Protein AF-A0A359LUT2-F1 (afdb_monomer)

Solvent-accessible surface area (backbone atoms only — not comparable to full-atom values): 9135 Å² total; per-residue (Å²): 134,85,55,79,71,61,56,60,71,73,52,82,73,74,74,82,70,78,76,74,72,81,77,80,67,74,93,83,76,83,73,68,81,57,43,55,72,68,56,43,54,49,44,38,53,48,39,30,74,74,40,79,61,24,68,84,34,40,23,47,62,49,50,28,54,55,44,56,75,42,57,69,73,58,42,53,49,51,54,51,14,49,50,42,43,69,69,50,73,76,54,70,64,61,38,45,69,69,34,54,84,35,44,93,67,47,87,48,49,34,23,40,31,53,40,53,49,49,56,52,38,52,52,37,27,56,73,20,70,51,25,30,43,68,72,67,60,52,80,69,96,66,90,65,100,67,61,94,89,66,79,131

Mean predicted aligned error: 10.14 Å

Structure (mmCIF, N/CA/C/O backbone):
data_AF-A0A359LUT2-F1
#
_entry.id   AF-A0A359LUT2-F1
#
loop_
_atom_site.group_PDB
_atom_site.id
_atom_site.type_symbol
_atom_site.label_atom_id
_atom_site.label_alt_id
_atom_site.label_comp_id
_atom_site.label_asym_id
_atom_site.label_entity_id
_atom_site.label_seq_id
_atom_site.pdbx_PDB_ins_code
_atom_site.Cartn_x
_atom_site.Cartn_y
_atom_site.Cartn_z
_atom_site.occupancy
_atom_site.B_iso_or_equiv
_atom_site.auth_seq_id
_atom_site.auth_comp_id
_atom_site.auth_asym_id
_atom_site.auth_atom_id
_atom_site.pdbx_PDB_model_num
ATOM 1 N N . MET A 1 1 ? 25.061 35.359 -35.555 1.00 48.22 1 MET A N 1
ATOM 2 C CA . MET A 1 1 ? 24.369 34.084 -35.838 1.00 48.22 1 MET A CA 1
ATOM 3 C C . MET A 1 1 ? 24.957 33.072 -34.870 1.00 48.22 1 MET A C 1
ATOM 5 O O . MET A 1 1 ? 26.115 32.726 -35.041 1.00 48.22 1 MET A O 1
ATOM 9 N N . MET A 1 2 ? 24.254 32.766 -33.776 1.00 47.25 2 MET A N 1
ATOM 10 C CA . MET A 1 2 ? 24.815 31.970 -32.672 1.00 47.25 2 MET A CA 1
ATOM 11 C C . MET A 1 2 ? 24.926 30.493 -33.058 1.00 47.25 2 MET A C 1
ATOM 13 O O . MET A 1 2 ? 24.028 29.949 -33.703 1.00 47.25 2 MET A O 1
ATOM 17 N N . ASP A 1 3 ? 26.041 29.873 -32.672 1.00 72.75 3 ASP A N 1
ATOM 18 C CA . ASP A 1 3 ? 26.350 28.465 -32.923 1.00 72.75 3 ASP A CA 1
ATOM 19 C C . ASP A 1 3 ? 25.420 27.549 -32.103 1.00 72.75 3 ASP A C 1
ATOM 21 O O . ASP A 1 3 ? 25.030 27.857 -30.974 1.00 72.75 3 ASP A O 1
ATOM 25 N N . ARG A 1 4 ? 25.080 26.378 -32.652 1.00 60.91 4 ARG A N 1
ATOM 26 C CA . ARG A 1 4 ? 24.219 25.367 -32.007 1.00 60.91 4 ARG A CA 1
ATOM 27 C C . ARG A 1 4 ? 24.808 24.882 -30.680 1.00 60.91 4 ARG A C 1
ATOM 29 O O . ARG A 1 4 ? 24.064 24.425 -29.817 1.00 60.91 4 ARG A O 1
ATOM 36 N N . ARG A 1 5 ? 26.129 25.000 -30.507 1.00 56.88 5 ARG A N 1
ATOM 37 C CA . ARG A 1 5 ? 26.832 24.685 -29.257 1.00 56.88 5 ARG A CA 1
ATOM 38 C C . ARG A 1 5 ? 26.590 25.724 -28.162 1.00 56.88 5 ARG A C 1
ATOM 40 O O . ARG A 1 5 ? 26.495 25.349 -26.999 1.00 56.88 5 ARG A O 1
ATOM 47 N N . GLU A 1 6 ? 26.409 26.992 -28.521 1.00 51.09 6 GLU A N 1
ATOM 48 C CA . GLU A 1 6 ? 26.141 28.059 -27.549 1.00 51.09 6 GLU A CA 1
ATOM 49 C C . GLU A 1 6 ? 24.697 28.024 -27.034 1.00 51.09 6 GLU A C 1
ATOM 51 O O . GLU A 1 6 ? 24.435 28.368 -25.884 1.00 51.09 6 GLU A O 1
ATOM 56 N N . PHE A 1 7 ? 23.760 27.507 -27.834 1.00 52.59 7 PHE A N 1
ATOM 57 C CA . PHE A 1 7 ? 22.365 27.336 -27.415 1.00 52.59 7 PHE A CA 1
ATOM 58 C C . PHE A 1 7 ? 22.193 26.262 -26.324 1.00 52.59 7 PHE A C 1
ATOM 60 O O . PHE A 1 7 ? 21.335 26.388 -25.452 1.00 52.59 7 PHE A O 1
ATOM 67 N N . ALA A 1 8 ? 23.034 25.222 -26.336 1.00 47.25 8 ALA A N 1
ATOM 68 C CA . ALA A 1 8 ? 22.999 24.142 -25.348 1.00 47.25 8 ALA A CA 1
ATOM 69 C C . ALA A 1 8 ? 23.564 24.555 -23.976 1.00 47.25 8 ALA A C 1
ATOM 71 O O . ALA A 1 8 ? 23.210 23.954 -22.968 1.00 47.25 8 ALA A O 1
ATOM 72 N N . ALA A 1 9 ? 24.411 25.588 -23.924 1.00 44.59 9 ALA A N 1
ATOM 73 C CA . ALA A 1 9 ? 24.945 26.121 -22.671 1.00 44.59 9 ALA A CA 1
ATOM 74 C C . ALA A 1 9 ? 23.966 27.080 -21.961 1.00 44.59 9 ALA A C 1
ATOM 76 O O . ALA A 1 9 ? 24.036 27.237 -20.745 1.00 44.59 9 ALA A O 1
ATOM 77 N N . LEU A 1 10 ? 23.047 27.708 -22.706 1.00 39.47 10 LEU A N 1
ATOM 78 C CA . LEU A 1 10 ? 22.080 28.689 -22.189 1.00 39.47 10 LEU A CA 1
ATOM 79 C C . LEU A 1 10 ? 20.788 28.065 -21.647 1.00 39.47 10 LEU A C 1
ATOM 81 O O . LEU A 1 10 ? 20.132 28.646 -20.785 1.00 39.47 10 LEU A O 1
ATOM 85 N N . LEU A 1 11 ? 20.426 26.875 -22.121 1.00 46.25 11 LEU A N 1
ATOM 86 C CA . LEU A 1 11 ? 19.319 26.101 -21.578 1.00 46.25 11 LEU A CA 1
ATOM 87 C C . LEU A 1 11 ? 19.899 25.086 -20.604 1.00 46.25 11 LEU A C 1
ATOM 89 O O . LEU A 1 11 ? 20.267 23.983 -20.997 1.00 46.25 11 LEU A O 1
ATOM 93 N N . GLY A 1 12 ? 19.979 25.470 -19.330 1.00 45.38 12 GLY A N 1
ATOM 94 C CA . GLY A 1 12 ? 20.196 24.548 -18.221 1.00 45.38 12 GLY A CA 1
ATOM 95 C C . GLY A 1 12 ? 19.069 23.519 -18.155 1.00 45.38 12 GLY A C 1
ATOM 96 O O . GLY A 1 12 ? 18.188 23.597 -17.304 1.00 45.38 12 GLY A O 1
ATOM 97 N N . VAL A 1 13 ? 19.077 22.552 -19.070 1.00 46.78 13 VAL A N 1
ATOM 98 C CA . VAL A 1 13 ? 18.245 21.362 -19.001 1.00 46.78 13 VAL A CA 1
ATOM 99 C C . VAL A 1 13 ? 18.943 20.450 -18.010 1.00 46.78 13 VAL A C 1
ATOM 101 O O . VAL A 1 13 ? 19.715 19.562 -18.369 1.00 46.78 13 VAL A O 1
ATOM 104 N N . ALA A 1 14 ? 18.696 20.702 -16.728 1.00 41.19 14 ALA A N 1
ATOM 105 C CA . ALA A 1 14 ? 18.845 19.664 -15.733 1.00 41.19 14 ALA A CA 1
ATOM 106 C C . ALA A 1 14 ? 17.892 18.542 -16.154 1.00 41.19 14 ALA A C 1
ATOM 108 O O . ALA A 1 14 ? 16.681 18.619 -15.945 1.00 41.19 14 ALA A O 1
ATOM 109 N N . ALA A 1 15 ? 18.429 17.516 -16.813 1.00 45.81 15 ALA A N 1
ATOM 110 C CA . ALA A 1 15 ? 17.746 16.245 -16.890 1.00 45.81 15 ALA A CA 1
ATOM 111 C C . ALA A 1 15 ? 17.463 15.855 -15.440 1.00 45.81 15 ALA A C 1
ATOM 113 O O . ALA A 1 15 ? 18.395 15.637 -14.664 1.00 45.81 15 ALA A O 1
ATOM 114 N N . PHE A 1 16 ? 16.187 15.825 -15.060 1.00 35.03 16 PHE A N 1
ATOM 115 C CA . PHE A 1 16 ? 15.771 15.224 -13.806 1.00 35.03 16 PHE A CA 1
ATOM 116 C C . PHE A 1 16 ? 16.031 13.725 -13.964 1.00 35.03 16 PHE A C 1
ATOM 118 O O . PHE A 1 16 ? 15.165 12.947 -14.355 1.00 35.03 16 PHE A O 1
ATOM 125 N N . GLN A 1 17 ? 17.287 13.325 -13.774 1.00 39.41 17 GLN A N 1
ATOM 126 C CA . GLN A 1 17 ? 17.649 11.936 -13.633 1.00 39.41 17 GLN A CA 1
ATOM 127 C C . GLN A 1 17 ? 17.000 11.504 -12.326 1.00 39.41 17 GLN A C 1
ATOM 129 O O . GLN A 1 17 ? 17.530 11.7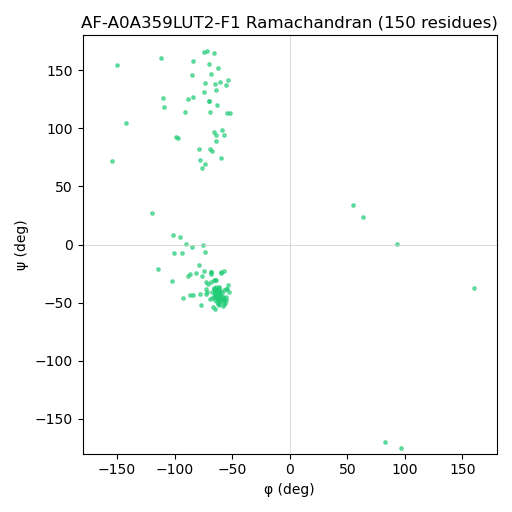42 -11.243 1.00 39.41 17 GLN A O 1
ATOM 134 N N . HIS A 1 18 ? 15.824 10.884 -12.419 1.00 37.22 18 HIS A N 1
ATOM 135 C CA . HIS A 1 18 ? 15.418 9.933 -11.402 1.00 37.22 18 HIS A CA 1
ATOM 136 C C . HIS A 1 18 ? 16.511 8.866 -11.362 1.00 37.22 18 HIS A C 1
ATOM 138 O O . HIS A 1 18 ? 16.556 7.948 -12.180 1.00 37.22 18 HIS A O 1
ATOM 144 N N . GLN A 1 19 ? 17.467 9.061 -10.454 1.00 35.53 19 GLN A N 1
ATOM 145 C CA . GLN A 1 19 ? 18.473 8.074 -10.127 1.00 35.53 19 GLN A CA 1
ATOM 146 C C . GLN A 1 19 ? 17.741 6.884 -9.519 1.00 35.53 19 GLN A C 1
ATOM 148 O O . GLN A 1 19 ? 17.492 6.818 -8.319 1.00 35.53 19 GLN A O 1
ATOM 153 N N . HIS A 1 20 ? 17.420 5.911 -10.364 1.00 41.28 20 HIS A N 1
ATOM 154 C CA . HIS A 1 20 ? 17.266 4.542 -9.918 1.00 41.28 20 HIS A CA 1
ATOM 155 C C . HIS A 1 20 ? 18.666 4.058 -9.548 1.00 41.28 20 HIS A C 1
ATOM 157 O O . HIS A 1 20 ? 19.351 3.419 -10.346 1.00 41.28 20 HIS A O 1
ATOM 163 N N . ALA A 1 21 ? 19.126 4.395 -8.339 1.00 37.44 21 ALA A N 1
ATOM 164 C CA . ALA A 1 21 ? 20.129 3.562 -7.702 1.00 37.44 21 ALA A CA 1
ATOM 165 C C . ALA A 1 21 ? 19.552 2.146 -7.755 1.00 37.44 21 ALA A C 1
ATOM 167 O O . ALA A 1 21 ? 18.480 1.897 -7.201 1.00 37.44 21 ALA A O 1
ATOM 168 N N . ALA A 1 22 ? 20.181 1.260 -8.527 1.00 43.22 22 ALA A N 1
ATOM 169 C CA . ALA A 1 22 ? 19.756 -0.121 -8.633 1.00 43.22 22 ALA A CA 1
ATOM 170 C C . ALA A 1 22 ? 19.929 -0.751 -7.248 1.00 43.22 22 ALA A C 1
ATOM 172 O O . ALA A 1 22 ? 20.993 -1.265 -6.911 1.00 43.22 22 ALA A O 1
ATOM 173 N N . LEU A 1 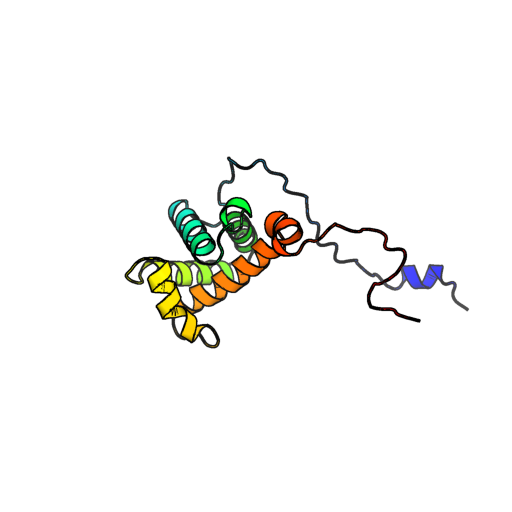23 ? 18.888 -0.666 -6.421 1.00 44.56 23 LEU A N 1
ATOM 174 C CA . LEU A 1 23 ? 18.812 -1.312 -5.124 1.00 44.56 23 LEU A CA 1
ATOM 175 C C . LEU A 1 23 ? 18.602 -2.807 -5.365 1.00 44.56 23 LEU A C 1
ATOM 177 O O . LEU A 1 23 ? 17.545 -3.361 -5.086 1.00 44.56 23 LEU A O 1
ATOM 181 N N . ARG A 1 24 ? 19.621 -3.488 -5.890 1.00 49.00 24 ARG A N 1
ATOM 182 C CA . ARG A 1 24 ? 19.714 -4.943 -5.781 1.00 49.00 24 ARG A CA 1
ATOM 183 C C . ARG A 1 24 ? 20.203 -5.268 -4.375 1.00 49.00 24 ARG A C 1
ATOM 185 O O . ARG A 1 24 ? 21.354 -5.641 -4.177 1.00 49.00 24 ARG A O 1
ATOM 192 N N . LYS A 1 25 ? 19.328 -5.083 -3.382 1.00 46.72 25 LYS A N 1
ATOM 193 C CA . LYS A 1 25 ? 19.498 -5.729 -2.079 1.00 46.72 25 LYS A CA 1
ATOM 194 C C . LYS A 1 25 ? 18.910 -7.132 -2.201 1.00 46.72 25 LYS A C 1
ATOM 196 O O . LYS A 1 25 ? 17.780 -7.275 -2.658 1.00 46.72 25 LYS A O 1
ATOM 201 N N . ALA A 1 26 ? 19.694 -8.147 -1.847 1.00 46.28 26 ALA A N 1
ATOM 202 C CA . ALA A 1 26 ? 19.250 -9.536 -1.872 1.00 46.28 26 ALA A CA 1
ATOM 203 C C . ALA A 1 26 ? 17.947 -9.712 -1.057 1.00 46.28 26 ALA A C 1
ATOM 205 O O . ALA A 1 26 ? 17.800 -9.074 -0.005 1.00 46.28 26 ALA A O 1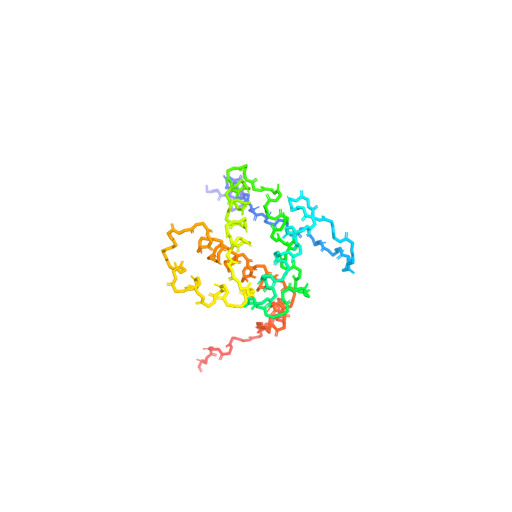
ATOM 206 N N . PRO A 1 27 ? 17.002 -10.548 -1.521 1.00 48.69 27 PRO A N 1
ATOM 207 C CA . PRO A 1 27 ? 15.753 -10.788 -0.814 1.00 48.69 27 PRO A CA 1
ATOM 208 C C . PRO A 1 27 ? 16.053 -11.568 0.474 1.00 48.69 27 PRO A C 1
ATOM 210 O O . PRO A 1 27 ? 16.528 -12.698 0.423 1.00 48.69 27 PRO A O 1
ATOM 213 N N . GLY A 1 28 ? 15.818 -10.941 1.629 1.00 57.03 28 GLY A N 1
ATOM 214 C CA . GLY A 1 28 ? 15.978 -11.574 2.946 1.00 57.03 28 GLY A CA 1
ATOM 215 C C . GLY A 1 28 ? 16.120 -10.596 4.116 1.00 57.03 28 GLY A C 1
ATOM 216 O O . GLY A 1 28 ? 15.517 -10.810 5.160 1.00 57.03 28 GLY A O 1
ATOM 217 N N . ASP A 1 29 ? 16.812 -9.467 3.915 1.00 73.06 29 ASP A N 1
ATOM 218 C CA . ASP A 1 29 ? 17.239 -8.584 5.022 1.00 73.06 29 ASP A CA 1
ATOM 219 C C . ASP A 1 29 ? 16.680 -7.156 4.935 1.00 73.06 29 ASP A C 1
ATOM 221 O O . ASP A 1 29 ? 17.314 -6.179 5.371 1.00 73.06 29 ASP A O 1
ATOM 225 N N . TYR A 1 30 ? 15.527 -6.972 4.293 1.00 86.75 30 TYR A N 1
ATOM 226 C CA . TYR A 1 30 ? 14.901 -5.655 4.287 1.00 86.75 30 TYR A CA 1
ATOM 227 C C . TYR A 1 30 ? 14.372 -5.329 5.688 1.00 86.75 30 TYR A C 1
ATOM 229 O O . TYR A 1 30 ? 13.586 -6.083 6.256 1.00 86.75 30 TYR A O 1
ATOM 237 N N . ARG A 1 31 ? 14.822 -4.202 6.246 1.00 91.19 31 ARG A N 1
ATOM 238 C CA . ARG A 1 31 ? 14.332 -3.671 7.518 1.00 91.19 31 ARG A CA 1
ATOM 239 C C . ARG A 1 31 ? 13.522 -2.414 7.205 1.00 91.19 31 ARG A C 1
ATOM 241 O O . ARG A 1 31 ? 14.122 -1.492 6.648 1.00 91.19 31 ARG A O 1
ATOM 248 N N . PRO A 1 32 ? 12.215 -2.382 7.517 1.00 95.50 32 PRO A N 1
ATOM 249 C CA . PRO A 1 32 ? 11.412 -1.190 7.297 1.00 95.50 32 PRO A CA 1
ATOM 250 C C . PRO A 1 32 ? 11.975 -0.028 8.119 1.00 95.50 32 PRO A C 1
ATOM 252 O O . PRO A 1 32 ? 12.429 -0.215 9.251 1.00 95.50 32 PRO A O 1
ATOM 255 N N . GLN A 1 33 ? 11.994 1.155 7.517 1.00 96.75 33 GLN A N 1
ATOM 256 C CA . GLN A 1 33 ? 12.466 2.393 8.136 1.00 96.75 33 GLN A CA 1
ATOM 257 C C . GLN A 1 33 ? 11.294 3.270 8.572 1.00 96.75 33 GLN A C 1
ATOM 259 O O . GLN A 1 33 ? 11.396 3.987 9.568 1.00 96.75 33 GLN A O 1
ATOM 264 N N . PHE A 1 34 ? 10.177 3.207 7.845 1.00 97.56 34 PHE A N 1
ATOM 265 C CA . PHE A 1 34 ? 8.974 3.960 8.162 1.00 97.56 34 PHE A CA 1
ATOM 266 C C . PHE A 1 34 ? 8.000 3.158 9.029 1.00 97.56 34 PHE A C 1
ATOM 268 O O . PHE A 1 34 ? 7.457 3.690 10.007 1.00 97.56 34 PHE A O 1
ATOM 275 N N . PHE A 1 35 ? 7.760 1.900 8.665 1.00 98.12 35 PHE A N 1
ATOM 276 C CA . PHE A 1 35 ? 6.822 1.029 9.364 1.00 98.12 35 PHE A CA 1
ATOM 277 C C . PHE A 1 35 ? 7.455 0.334 10.569 1.00 98.12 35 PHE A C 1
ATOM 279 O O . PHE A 1 35 ? 8.611 -0.090 10.546 1.00 98.12 35 PHE A O 1
ATOM 286 N N . SER A 1 36 ? 6.653 0.121 11.612 1.00 97.44 36 SER A N 1
ATOM 287 C CA . SER A 1 36 ? 6.941 -0.935 12.585 1.00 97.44 36 SER A CA 1
ATOM 288 C C . SER A 1 36 ? 6.829 -2.316 11.929 1.00 97.44 36 SER A C 1
ATOM 290 O O . SER A 1 36 ? 6.225 -2.471 10.868 1.00 97.44 36 SER A O 1
ATOM 292 N N . LYS A 1 37 ? 7.353 -3.362 12.583 1.00 96.12 37 LYS A N 1
ATOM 293 C CA . LYS A 1 37 ? 7.241 -4.734 12.062 1.00 96.12 37 LYS A CA 1
ATOM 294 C C . LYS A 1 37 ? 5.781 -5.143 11.809 1.00 96.12 37 LYS A C 1
ATOM 296 O O . LYS A 1 37 ? 5.483 -5.703 10.763 1.00 96.12 37 LYS A O 1
ATOM 301 N N . ALA A 1 38 ? 4.885 -4.848 12.751 1.00 96.31 38 ALA A N 1
ATOM 302 C CA . ALA A 1 38 ? 3.475 -5.217 12.640 1.00 96.31 38 ALA A CA 1
ATOM 303 C C . ALA A 1 38 ? 2.775 -4.477 11.490 1.00 96.31 38 ALA A C 1
ATOM 305 O O . ALA A 1 38 ? 2.069 -5.102 10.704 1.00 96.31 38 ALA A O 1
ATOM 306 N N . GLU A 1 39 ? 3.015 -3.170 11.352 1.00 98.06 39 GLU A N 1
ATOM 307 C CA . GLU A 1 39 ? 2.487 -2.381 10.231 1.00 98.06 39 GLU A CA 1
ATOM 308 C C . GLU A 1 39 ? 3.038 -2.887 8.889 1.00 98.06 39 GLU A C 1
ATOM 310 O O . GLU A 1 39 ? 2.297 -3.002 7.916 1.00 98.06 39 GLU A O 1
ATOM 315 N N . PHE A 1 40 ? 4.322 -3.249 8.834 1.00 98.12 40 PHE A N 1
ATOM 316 C CA . PHE A 1 40 ? 4.942 -3.784 7.625 1.00 98.12 40 PHE A CA 1
ATOM 317 C C . PHE A 1 40 ? 4.336 -5.132 7.215 1.00 98.12 40 PHE A C 1
ATOM 319 O O . PHE A 1 40 ? 3.981 -5.313 6.052 1.00 98.12 40 PHE A O 1
ATOM 326 N N . ASP A 1 41 ? 4.136 -6.045 8.171 1.00 96.75 41 ASP A N 1
ATOM 327 C CA . ASP A 1 41 ? 3.479 -7.336 7.933 1.00 96.75 41 ASP A CA 1
ATOM 328 C C . ASP A 1 41 ? 2.028 -7.145 7.438 1.00 96.75 41 ASP A C 1
ATOM 330 O O . ASP A 1 41 ? 1.572 -7.863 6.543 1.00 96.75 41 ASP A O 1
ATOM 334 N N . GLN A 1 42 ? 1.314 -6.137 7.958 1.00 97.31 42 GLN A N 1
ATOM 335 C CA . GLN A 1 42 ? -0.023 -5.765 7.480 1.00 97.31 42 GLN A CA 1
ATOM 336 C C . GLN A 1 42 ? 0.002 -5.261 6.035 1.00 97.31 42 GLN A C 1
ATOM 338 O O . GLN A 1 42 ? -0.813 -5.707 5.228 1.00 97.31 42 GLN A O 1
ATOM 343 N N . VAL A 1 43 ? 0.937 -4.372 5.685 1.00 98.44 43 VAL A N 1
ATOM 344 C CA . VAL A 1 43 ? 1.080 -3.852 4.315 1.00 98.44 43 VAL A CA 1
ATOM 345 C C . VAL A 1 43 ? 1.482 -4.965 3.343 1.00 98.44 43 VAL A C 1
ATOM 347 O O . VAL A 1 43 ? 0.943 -5.017 2.240 1.00 98.44 43 VAL A O 1
ATOM 350 N N . ILE A 1 44 ? 2.352 -5.897 3.752 1.00 97.69 44 ILE A N 1
ATOM 351 C CA . ILE A 1 44 ? 2.687 -7.095 2.965 1.00 97.69 44 ILE A CA 1
ATOM 352 C C . ILE A 1 44 ? 1.428 -7.914 2.669 1.00 97.69 44 ILE A C 1
ATOM 354 O O . ILE A 1 44 ? 1.167 -8.244 1.514 1.00 97.69 44 ILE A O 1
ATOM 358 N N . GLY A 1 45 ? 0.651 -8.253 3.702 1.00 97.19 45 GLY A N 1
ATOM 359 C CA . GLY A 1 45 ? -0.562 -9.055 3.542 1.00 97.19 45 GLY A CA 1
ATOM 360 C C . GLY A 1 45 ? -1.625 -8.351 2.698 1.00 97.19 45 GLY A C 1
ATOM 361 O O . GLY A 1 45 ? -2.255 -8.980 1.852 1.00 97.19 45 GLY A O 1
ATOM 362 N N . ALA A 1 46 ? -1.791 -7.043 2.897 1.00 98.19 46 ALA A N 1
ATOM 363 C CA . ALA A 1 46 ? -2.745 -6.223 2.165 1.00 98.19 46 ALA A CA 1
ATOM 364 C C . ALA A 1 46 ? -2.373 -6.082 0.681 1.00 98.19 46 ALA A C 1
ATOM 366 O O . ALA A 1 46 ? -3.223 -6.297 -0.179 1.00 98.19 46 ALA A O 1
ATOM 367 N N . ALA A 1 47 ? -1.109 -5.792 0.364 1.00 98.44 47 ALA A N 1
ATOM 368 C CA . ALA A 1 47 ? -0.647 -5.721 -1.020 1.00 98.44 47 ALA A CA 1
ATOM 369 C C . ALA A 1 47 ? -0.759 -7.082 -1.726 1.00 98.44 47 ALA A C 1
ATOM 371 O O . ALA A 1 47 ? -1.234 -7.137 -2.856 1.00 98.44 47 ALA A O 1
ATOM 372 N N . GLU A 1 48 ? -0.395 -8.177 -1.050 1.00 97.88 48 GLU A N 1
ATOM 373 C CA . GLU A 1 48 ? -0.502 -9.531 -1.610 1.00 97.88 48 GLU A CA 1
ATOM 374 C C . GLU A 1 48 ? -1.949 -9.936 -1.903 1.00 97.88 48 GLU A C 1
ATOM 376 O O . GLU A 1 48 ? -2.232 -10.500 -2.954 1.00 97.88 48 GLU A O 1
ATOM 381 N N . ALA A 1 49 ? -2.879 -9.621 -0.997 1.00 97.12 49 ALA A N 1
ATOM 382 C CA . ALA A 1 49 ? -4.298 -9.884 -1.217 1.00 97.12 49 ALA A CA 1
ATOM 383 C C . ALA A 1 49 ? -4.880 -9.041 -2.363 1.00 97.12 49 ALA A C 1
ATOM 385 O O . ALA A 1 49 ? -5.822 -9.469 -3.023 1.00 97.12 49 ALA A O 1
ATOM 386 N N . MET A 1 50 ? -4.339 -7.841 -2.585 1.00 95.44 50 MET A N 1
ATOM 387 C CA . MET A 1 50 ? -4.795 -6.939 -3.639 1.00 95.44 50 MET A CA 1
ATOM 388 C C . MET A 1 50 ? -4.277 -7.345 -5.019 1.00 95.44 50 MET A C 1
ATOM 390 O O . MET A 1 50 ? -5.014 -7.284 -6.001 1.00 95.44 50 MET A O 1
ATOM 394 N N . LEU A 1 51 ? -3.004 -7.724 -5.095 1.00 96.25 51 LEU A N 1
ATOM 395 C CA . LEU A 1 51 ? -2.350 -8.148 -6.321 1.00 96.25 51 LEU A CA 1
ATOM 396 C C . LEU A 1 51 ? -1.384 -9.296 -5.997 1.00 96.25 51 LEU A C 1
ATOM 398 O O . LEU A 1 51 ? -0.306 -9.034 -5.449 1.00 96.25 51 LEU A O 1
ATOM 402 N N . PRO A 1 52 ? -1.747 -10.548 -6.333 1.00 95.94 52 PRO A N 1
ATOM 403 C CA . PRO A 1 52 ? -0.878 -11.698 -6.113 1.00 95.94 52 PRO A CA 1
ATOM 404 C C . PRO A 1 52 ? 0.489 -11.515 -6.776 1.00 95.94 52 PRO A C 1
ATOM 406 O O . PRO A 1 52 ? 0.576 -11.037 -7.910 1.00 95.94 52 PRO A O 1
ATOM 409 N N . GLY A 1 53 ? 1.556 -11.892 -6.073 1.00 95.50 53 GLY A N 1
ATOM 410 C CA . GLY A 1 53 ? 2.935 -11.645 -6.508 1.00 95.50 53 GLY A CA 1
ATOM 411 C C . GLY A 1 53 ? 3.550 -10.351 -5.954 1.00 95.50 53 GLY A C 1
ATOM 412 O O . GLY A 1 53 ? 4.692 -10.012 -6.279 1.00 95.50 53 GLY A O 1
ATOM 413 N N . SER A 1 54 ? 2.809 -9.586 -5.144 1.00 97.19 54 SER A N 1
ATOM 414 C CA . SER A 1 54 ? 3.294 -8.330 -4.553 1.00 97.19 54 SER A CA 1
ATOM 415 C C . SER A 1 54 ? 4.448 -8.542 -3.571 1.00 97.19 54 SER A C 1
ATOM 417 O O . SER A 1 54 ? 5.312 -7.668 -3.444 1.00 97.1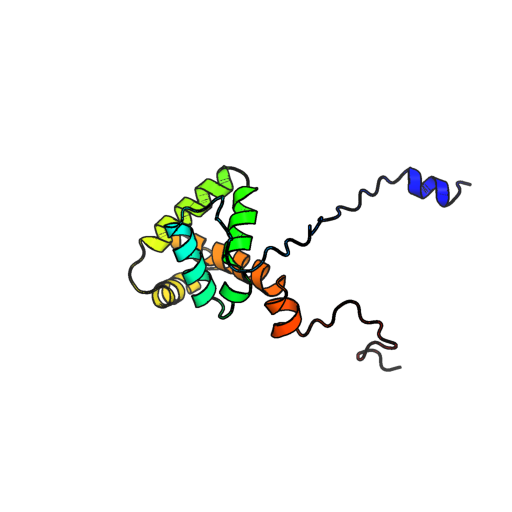9 54 SER A O 1
ATOM 419 N N . LYS A 1 55 ? 4.490 -9.689 -2.884 1.00 95.38 55 LYS A N 1
ATOM 420 C CA . LYS A 1 55 ? 5.606 -10.089 -2.014 1.00 95.38 55 LYS A CA 1
ATOM 421 C C . LYS A 1 55 ? 6.899 -10.253 -2.799 1.00 95.38 55 LYS A C 1
ATOM 423 O O . LYS A 1 55 ? 7.913 -9.657 -2.438 1.00 95.38 55 LYS A O 1
ATOM 428 N N . GLU A 1 56 ? 6.849 -11.019 -3.881 1.00 93.31 56 GLU A N 1
ATOM 429 C CA . GLU A 1 56 ? 7.975 -11.285 -4.772 1.00 93.31 56 GLU A CA 1
ATOM 430 C C . GLU A 1 56 ? 8.437 -9.996 -5.460 1.00 93.31 56 GLU A C 1
ATOM 432 O O . GLU A 1 56 ? 9.635 -9.776 -5.614 1.00 93.31 56 GLU A O 1
ATOM 437 N N . ALA A 1 57 ? 7.497 -9.114 -5.810 1.00 95.75 57 ALA A N 1
ATOM 438 C CA . ALA A 1 57 ? 7.765 -7.789 -6.368 1.00 95.75 57 ALA A CA 1
ATOM 439 C C . ALA A 1 57 ? 8.247 -6.750 -5.332 1.00 95.75 57 ALA A C 1
ATOM 441 O O . ALA A 1 57 ? 8.506 -5.601 -5.691 1.00 95.75 57 ALA A O 1
ATOM 442 N N . HIS A 1 58 ? 8.370 -7.121 -4.052 1.00 95.44 58 HIS A N 1
ATOM 443 C CA . HIS A 1 58 ? 8.809 -6.243 -2.960 1.00 95.44 58 HIS A CA 1
ATOM 444 C C . HIS A 1 58 ? 7.995 -4.945 -2.815 1.00 95.44 58 HIS A C 1
ATOM 446 O O . HIS A 1 58 ? 8.523 -3.907 -2.404 1.00 95.44 58 HIS A O 1
ATOM 452 N N . VAL A 1 59 ? 6.690 -5.006 -3.099 1.00 97.81 59 VAL A N 1
ATOM 453 C CA . VAL A 1 59 ? 5.792 -3.840 -3.070 1.00 97.81 59 VAL A CA 1
ATOM 454 C C . VAL A 1 59 ? 5.823 -3.135 -1.713 1.00 97.81 59 VAL A C 1
ATOM 456 O O . VAL A 1 59 ? 6.005 -1.922 -1.655 1.00 97.81 59 VAL A O 1
ATOM 459 N N . ALA A 1 60 ? 5.715 -3.877 -0.607 1.00 97.81 60 ALA A N 1
ATOM 460 C CA . ALA A 1 60 ? 5.719 -3.281 0.731 1.00 97.81 60 ALA A CA 1
ATOM 461 C C . ALA A 1 60 ? 7.028 -2.529 1.033 1.00 97.81 60 ALA A C 1
ATOM 463 O O . ALA A 1 60 ? 6.991 -1.432 1.586 1.00 97.81 60 ALA A O 1
ATOM 464 N N . SER A 1 61 ? 8.178 -3.072 0.619 1.00 97.06 61 SER A N 1
ATOM 465 C CA . SER A 1 61 ? 9.486 -2.423 0.784 1.00 97.06 61 SER A CA 1
ATOM 466 C C . SER A 1 61 ? 9.600 -1.138 -0.039 1.00 97.06 61 SER A C 1
ATOM 468 O O . SER A 1 61 ? 10.183 -0.156 0.416 1.00 97.06 61 SER A O 1
ATOM 470 N N . HIS A 1 62 ? 9.029 -1.121 -1.246 1.00 97.00 62 HIS A N 1
ATOM 471 C CA . HIS A 1 62 ? 8.937 0.097 -2.048 1.00 97.00 62 HIS A CA 1
ATOM 472 C C . HIS A 1 62 ? 8.077 1.158 -1.348 1.00 97.00 62 HIS A C 1
ATOM 474 O O . HIS A 1 62 ? 8.486 2.313 -1.243 1.00 97.00 62 HIS A O 1
ATOM 480 N N . ILE A 1 63 ? 6.909 0.767 -0.829 1.00 98.25 63 ILE A N 1
ATOM 481 C CA . ILE A 1 63 ? 6.006 1.670 -0.104 1.00 98.25 63 ILE A CA 1
ATOM 482 C C . ILE A 1 63 ? 6.690 2.250 1.139 1.00 98.25 63 ILE A C 1
ATOM 484 O O . ILE A 1 63 ? 6.632 3.461 1.351 1.00 98.25 63 ILE A O 1
ATOM 488 N N . ASP A 1 64 ? 7.381 1.420 1.926 1.00 98.62 64 ASP A N 1
ATOM 489 C CA . ASP A 1 64 ? 8.157 1.873 3.087 1.00 98.62 64 ASP A CA 1
ATOM 490 C C . ASP A 1 64 ? 9.226 2.898 2.686 1.00 98.62 64 ASP A C 1
ATOM 492 O O . ASP A 1 64 ? 9.323 3.960 3.301 1.00 98.62 64 ASP A O 1
ATOM 496 N N . LEU A 1 65 ? 9.974 2.640 1.607 1.00 97.00 65 LEU A N 1
ATOM 497 C CA . LEU A 1 65 ? 10.991 3.563 1.098 1.00 97.00 65 LEU A CA 1
ATOM 498 C C . LEU A 1 65 ? 10.389 4.912 0.677 1.00 97.00 65 LEU A C 1
ATOM 500 O O . LEU A 1 65 ? 10.934 5.963 1.027 1.00 97.00 65 LEU A O 1
ATOM 504 N N . VAL A 1 66 ? 9.270 4.888 -0.054 1.00 97.00 66 VAL A N 1
ATOM 505 C CA . VAL A 1 66 ? 8.554 6.097 -0.489 1.00 97.00 66 VAL A CA 1
ATOM 506 C C . VAL A 1 66 ? 8.069 6.898 0.718 1.00 97.00 66 VAL A C 1
ATOM 508 O O . VAL A 1 66 ? 8.246 8.117 0.762 1.00 97.00 66 VAL A O 1
ATOM 511 N N . LEU A 1 67 ? 7.480 6.239 1.717 1.00 98.06 67 LEU A N 1
ATOM 512 C CA . LEU A 1 67 ? 6.963 6.909 2.911 1.00 98.06 67 LEU A CA 1
ATOM 513 C C . LEU A 1 67 ? 8.081 7.420 3.821 1.00 98.06 67 LEU A C 1
ATOM 515 O O . LEU A 1 67 ? 7.948 8.512 4.370 1.00 98.06 67 LEU A O 1
ATOM 519 N N . THR A 1 68 ? 9.208 6.711 3.908 1.00 98.00 68 THR A N 1
ATOM 520 C CA . THR A 1 68 ? 10.407 7.151 4.642 1.00 98.00 68 THR A CA 1
ATOM 521 C C . THR A 1 68 ? 10.877 8.531 4.179 1.00 98.00 68 THR A C 1
ATOM 523 O O . THR A 1 68 ? 11.245 9.360 5.005 1.00 98.00 68 THR A O 1
ATOM 526 N N . HIS A 1 69 ? 10.793 8.808 2.874 1.00 96.69 69 HIS A N 1
ATOM 527 C CA . HIS A 1 69 ? 11.236 10.070 2.266 1.00 96.69 69 HIS A CA 1
ATOM 528 C C . HIS A 1 69 ? 10.093 11.048 1.952 1.00 96.69 69 HIS A C 1
ATOM 530 O O . HIS A 1 69 ? 10.306 12.057 1.285 1.00 96.69 69 HIS A O 1
ATOM 536 N N . SER A 1 70 ? 8.874 10.756 2.403 1.00 96.81 70 SER A N 1
ATOM 537 C CA . SER A 1 70 ? 7.723 11.649 2.241 1.00 96.81 70 SER A CA 1
ATOM 538 C C . SER A 1 70 ? 7.667 12.709 3.340 1.00 96.81 70 SER A C 1
ATOM 540 O O . SER A 1 70 ? 8.173 12.494 4.440 1.00 96.81 70 SER A O 1
ATOM 542 N N . GLU A 1 71 ? 6.980 13.829 3.098 1.00 98.06 71 GLU A N 1
ATOM 543 C CA . GLU A 1 71 ? 6.771 14.825 4.149 1.00 98.06 71 GLU A CA 1
ATOM 544 C C . GLU A 1 71 ? 5.968 14.276 5.346 1.00 98.06 71 GLU A C 1
ATOM 546 O O . GLU A 1 71 ? 5.094 13.413 5.208 1.00 98.06 71 GLU A O 1
ATOM 551 N N . ALA A 1 72 ? 6.208 14.842 6.535 1.00 98.06 72 ALA A N 1
ATOM 552 C CA . ALA A 1 72 ? 5.600 14.405 7.797 1.00 98.06 72 ALA A CA 1
ATOM 553 C C . ALA A 1 72 ? 4.060 14.341 7.751 1.00 98.06 72 ALA A C 1
ATOM 555 O O . ALA A 1 72 ? 3.452 13.442 8.330 1.00 98.06 72 ALA A O 1
ATOM 556 N N . ARG A 1 73 ? 3.412 15.257 7.016 1.00 98.31 73 ARG A N 1
ATOM 557 C CA . ARG A 1 73 ? 1.951 15.254 6.829 1.00 98.31 73 ARG A CA 1
ATOM 558 C C . ARG A 1 73 ? 1.464 14.002 6.094 1.00 98.31 73 ARG A C 1
ATOM 560 O O . ARG A 1 73 ? 0.406 13.476 6.432 1.00 98.31 73 ARG A O 1
ATOM 567 N N . ARG A 1 74 ? 2.201 13.540 5.082 1.00 97.81 74 ARG A N 1
ATOM 568 C CA . ARG A 1 74 ? 1.868 12.333 4.313 1.00 97.81 74 ARG A CA 1
ATOM 569 C C . ARG A 1 74 ? 2.121 11.076 5.137 1.00 97.81 74 ARG A C 1
ATOM 571 O O . ARG A 1 74 ? 1.269 10.197 5.176 1.00 97.81 74 ARG A O 1
ATOM 578 N N . GLN A 1 75 ? 3.238 11.044 5.859 1.00 98.44 75 GLN A N 1
ATOM 579 C CA . GLN A 1 75 ? 3.565 9.990 6.817 1.00 98.44 75 GLN A CA 1
ATOM 580 C C . GLN A 1 75 ? 2.482 9.812 7.895 1.00 98.44 75 GLN A C 1
ATOM 582 O O . GLN A 1 75 ? 2.012 8.699 8.127 1.00 98.44 75 GLN A O 1
ATOM 587 N N . ALA A 1 76 ? 2.064 10.906 8.540 1.00 98.38 76 ALA A N 1
ATOM 588 C CA . ALA A 1 76 ? 1.039 10.876 9.582 1.00 98.38 76 ALA A CA 1
ATOM 589 C C . ALA A 1 76 ? -0.306 10.374 9.042 1.00 98.38 76 ALA A C 1
ATOM 591 O O . ALA A 1 76 ? -0.897 9.468 9.629 1.00 98.38 76 ALA A O 1
ATOM 592 N N . ARG A 1 77 ? -0.732 10.901 7.886 1.00 98.44 77 ARG A N 1
ATOM 593 C CA . ARG A 1 77 ? -1.960 10.477 7.203 1.00 98.44 77 ARG A CA 1
ATOM 594 C C . ARG A 1 77 ? -1.952 8.982 6.898 1.00 98.44 77 ARG A C 1
ATOM 596 O O . ARG A 1 77 ? -2.908 8.298 7.227 1.00 98.44 77 ARG A O 1
ATOM 603 N N . PHE A 1 78 ? -0.864 8.461 6.331 1.00 98.62 78 PHE A N 1
ATOM 604 C CA . PHE A 1 78 ? -0.794 7.040 5.990 1.00 98.62 78 PHE A CA 1
ATOM 605 C C . PHE A 1 78 ? -0.934 6.146 7.230 1.00 98.62 78 PHE A C 1
ATOM 607 O O . PHE A 1 78 ? -1.625 5.133 7.183 1.00 98.62 78 PHE A O 1
ATOM 614 N N . ARG A 1 79 ? -0.311 6.514 8.363 1.00 98.44 79 ARG A N 1
ATOM 615 C CA . ARG A 1 79 ? -0.465 5.751 9.616 1.00 98.44 79 ARG A CA 1
ATOM 616 C C . ARG A 1 79 ? -1.889 5.810 10.161 1.00 98.44 79 ARG A C 1
ATOM 618 O O . ARG A 1 79 ? -2.366 4.811 10.687 1.00 98.44 79 ARG A O 1
ATOM 625 N N . GLU A 1 80 ? -2.553 6.957 10.064 1.00 98.56 80 GLU A N 1
ATOM 626 C CA . GLU A 1 80 ? -3.962 7.101 10.446 1.00 98.56 80 GLU A CA 1
ATOM 627 C C . GLU A 1 80 ? -4.861 6.191 9.598 1.00 98.56 80 GLU A C 1
ATOM 629 O O . GLU A 1 80 ? -5.618 5.388 10.141 1.00 98.56 80 GLU A O 1
ATOM 634 N N . GLU A 1 81 ? -4.706 6.257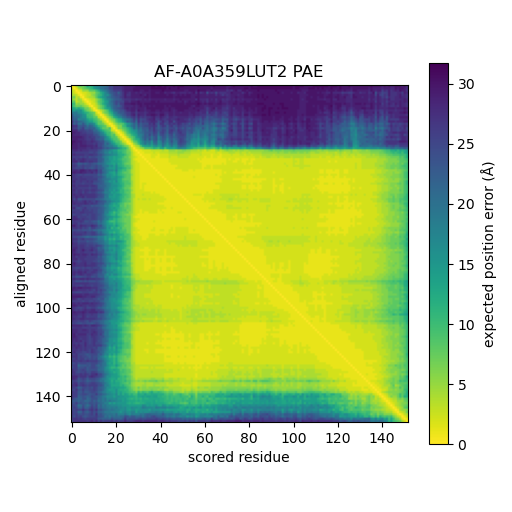 8.277 1.00 98.56 81 GLU A N 1
ATOM 635 C CA . GLU A 1 81 ? -5.424 5.437 7.299 1.00 98.56 81 GLU A CA 1
ATOM 636 C C . GLU A 1 81 ? -5.185 3.932 7.533 1.00 98.56 81 GLU A C 1
ATOM 638 O O . GLU A 1 81 ? -6.140 3.160 7.635 1.00 98.56 81 GLU A O 1
ATOM 643 N N . LEU A 1 82 ? -3.928 3.511 7.727 1.00 98.56 82 LEU A N 1
ATOM 644 C CA . LEU A 1 82 ? -3.569 2.120 8.031 1.00 98.56 82 LEU A CA 1
ATOM 645 C C . LEU A 1 82 ? -4.207 1.629 9.337 1.00 98.56 82 LEU A C 1
ATOM 647 O O . LEU A 1 82 ? -4.716 0.511 9.389 1.00 98.56 82 LEU A O 1
ATOM 651 N N . ARG A 1 83 ? -4.213 2.452 10.392 1.00 98.50 83 ARG A N 1
ATOM 652 C CA . ARG A 1 83 ? -4.862 2.098 11.665 1.00 98.50 83 ARG A CA 1
ATOM 653 C C . ARG A 1 83 ? -6.369 1.947 11.508 1.00 98.50 83 ARG A C 1
ATOM 655 O O . ARG A 1 83 ? -6.926 0.999 12.055 1.00 98.50 83 ARG A O 1
ATOM 662 N N . ALA A 1 84 ? -7.014 2.842 10.760 1.00 98.38 84 ALA A N 1
ATOM 663 C CA . ALA A 1 84 ? -8.442 2.747 10.478 1.00 98.38 84 ALA A CA 1
ATOM 664 C C . ALA A 1 84 ? -8.765 1.459 9.708 1.00 98.38 84 ALA A C 1
ATOM 666 O O . ALA A 1 84 ? -9.653 0.714 10.108 1.00 98.38 84 ALA A O 1
ATOM 667 N N . PHE A 1 85 ? -7.984 1.136 8.674 1.00 98.12 85 PH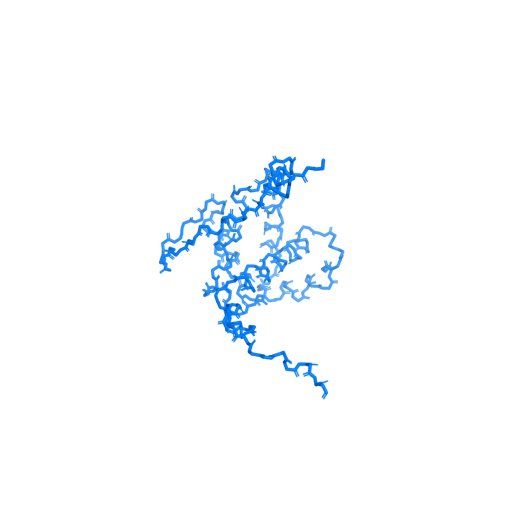E A N 1
ATOM 668 C CA . PHE A 1 85 ? -8.124 -0.124 7.947 1.00 98.12 85 PHE A CA 1
ATOM 669 C C . PHE A 1 85 ? -7.869 -1.358 8.824 1.00 98.12 85 PHE A C 1
ATOM 671 O O . PHE A 1 85 ? -8.560 -2.363 8.693 1.00 98.12 85 PHE A O 1
ATOM 678 N N . ALA A 1 86 ? -6.894 -1.310 9.732 1.00 96.56 86 ALA A N 1
ATOM 679 C CA . ALA A 1 86 ? -6.606 -2.417 10.643 1.00 96.56 86 ALA A CA 1
ATOM 680 C C . ALA A 1 86 ? -7.714 -2.642 11.689 1.00 96.56 86 ALA A C 1
ATOM 682 O O . ALA A 1 86 ? -7.858 -3.758 12.183 1.00 96.56 86 ALA A O 1
ATOM 683 N N . ALA A 1 87 ? -8.483 -1.601 12.022 1.00 97.56 87 ALA A N 1
ATOM 684 C CA . ALA A 1 87 ? -9.619 -1.681 12.938 1.00 97.56 87 ALA A CA 1
ATOM 685 C C . ALA A 1 87 ? -10.889 -2.253 12.281 1.00 97.56 87 ALA A C 1
ATOM 687 O O . ALA A 1 87 ? -11.801 -2.688 12.983 1.00 97.56 87 ALA A O 1
ATOM 688 N N . GLU A 1 88 ? -10.957 -2.274 10.948 1.00 97.44 88 GLU A N 1
ATOM 689 C CA . GLU A 1 88 ? -12.066 -2.873 10.211 1.00 97.44 88 GLU A CA 1
ATOM 690 C C . GLU A 1 88 ? -12.146 -4.390 10.458 1.00 97.44 88 GLU A C 1
ATOM 692 O O . GLU A 1 88 ? -11.158 -5.127 10.350 1.00 97.44 88 GLU A O 1
ATOM 697 N N . ALA A 1 89 ? -13.353 -4.883 10.735 1.00 96.38 89 ALA A N 1
ATOM 698 C CA . ALA A 1 89 ? -13.592 -6.300 10.981 1.00 96.38 89 ALA A CA 1
ATOM 699 C C . ALA A 1 89 ? -13.439 -7.154 9.708 1.00 96.38 89 ALA A C 1
ATOM 701 O O . ALA A 1 89 ? -13.638 -6.679 8.582 1.00 96.38 89 ALA A O 1
ATOM 702 N N . GLY A 1 90 ? -13.135 -8.438 9.922 1.00 96.50 90 GLY A N 1
ATOM 703 C CA . GLY A 1 90 ? -13.006 -9.455 8.878 1.00 96.50 90 GLY A CA 1
ATOM 704 C C . GLY A 1 90 ? -11.569 -9.710 8.426 1.00 96.50 90 GLY A C 1
ATOM 705 O O . GLY A 1 90 ? -10.590 -9.201 8.978 1.00 96.50 90 GLY A O 1
ATOM 706 N N . THR A 1 91 ? -11.443 -10.544 7.408 1.00 97.00 91 THR A N 1
ATOM 707 C CA . THR A 1 91 ? -10.214 -10.787 6.657 1.00 97.00 91 THR A CA 1
ATOM 708 C C . THR A 1 91 ? -9.865 -9.584 5.775 1.00 97.00 91 THR A C 1
ATOM 710 O O . THR A 1 91 ? -10.676 -8.688 5.547 1.00 97.00 91 THR A O 1
ATOM 713 N N . VAL A 1 92 ? -8.636 -9.543 5.252 1.00 96.44 92 VAL A N 1
ATOM 714 C CA . VAL A 1 92 ? -8.215 -8.486 4.313 1.00 96.44 92 VAL A CA 1
ATOM 715 C C . VAL A 1 92 ? -9.094 -8.467 3.058 1.00 96.44 92 VAL A C 1
ATOM 717 O O . VAL A 1 92 ? -9.476 -7.388 2.616 1.00 96.44 92 VAL A O 1
ATOM 720 N N . ALA A 1 93 ? -9.438 -9.639 2.518 1.00 94.94 93 ALA A N 1
ATOM 721 C CA . ALA A 1 93 ? -10.273 -9.753 1.325 1.00 94.94 93 ALA A CA 1
ATOM 722 C C . ALA A 1 93 ? -11.678 -9.176 1.564 1.00 94.94 93 ALA A C 1
ATOM 724 O O . ALA A 1 93 ? -12.109 -8.298 0.824 1.00 94.94 93 ALA A O 1
ATOM 725 N N . GLU A 1 94 ? -12.336 -9.563 2.662 1.00 97.19 94 GLU A N 1
ATOM 726 C CA . GLU A 1 94 ? -13.662 -9.039 3.029 1.00 97.19 94 GLU A CA 1
ATOM 727 C C . GLU A 1 94 ? -13.642 -7.522 3.274 1.00 97.19 94 GLU A C 1
ATOM 729 O O . GLU A 1 94 ? -14.593 -6.812 2.939 1.00 97.19 94 GLU A O 1
ATOM 734 N N . ARG A 1 95 ? -12.554 -6.993 3.857 1.00 97.69 95 ARG A N 1
ATOM 735 C CA . ARG A 1 95 ? -12.360 -5.542 3.979 1.00 97.69 95 ARG A CA 1
ATOM 736 C C . ARG A 1 95 ? -12.273 -4.876 2.610 1.00 97.69 95 ARG A C 1
ATOM 738 O O . ARG A 1 95 ? -12.929 -3.864 2.393 1.00 97.69 95 ARG A O 1
ATOM 745 N N . PHE A 1 96 ? -11.485 -5.420 1.687 1.00 97.00 96 PHE A N 1
ATOM 746 C CA . PHE A 1 96 ? -11.340 -4.854 0.346 1.00 97.00 96 PHE A CA 1
ATOM 747 C C . PHE A 1 96 ? -12.642 -4.881 -0.446 1.00 97.00 96 PHE A C 1
ATOM 749 O O . PHE A 1 96 ? -12.998 -3.859 -1.021 1.00 97.00 96 PHE A O 1
ATOM 756 N N . GLU A 1 97 ? -13.388 -5.984 -0.420 1.00 96.38 97 GLU A N 1
ATOM 757 C CA . GLU A 1 97 ? -14.701 -6.069 -1.073 1.00 96.38 97 GLU A CA 1
ATOM 758 C C . GLU A 1 97 ? -15.667 -4.992 -0.563 1.00 96.38 97 GLU A C 1
ATOM 760 O O . GLU A 1 97 ? -16.396 -4.382 -1.344 1.00 96.38 97 GLU A O 1
ATOM 765 N N . ARG A 1 98 ? -15.630 -4.707 0.744 1.00 97.44 98 ARG A N 1
ATOM 766 C CA . ARG A 1 98 ? -16.466 -3.676 1.366 1.00 97.44 98 ARG A CA 1
ATOM 767 C C . ARG A 1 98 ? -16.022 -2.250 1.033 1.00 97.44 98 ARG A C 1
ATOM 769 O O . ARG A 1 98 ? -16.875 -1.384 0.865 1.00 97.44 98 ARG A O 1
ATOM 776 N N . LEU A 1 99 ? -14.716 -1.993 0.972 1.00 97.69 99 LEU A N 1
ATOM 777 C CA . LEU A 1 99 ? -14.155 -0.644 0.815 1.00 97.69 99 LEU A CA 1
ATOM 778 C C . LEU A 1 99 ? -13.991 -0.225 -0.656 1.00 97.69 99 LEU A C 1
ATOM 780 O O . LEU A 1 99 ? -14.063 0.965 -0.964 1.00 97.69 99 LEU A O 1
ATOM 784 N N . ALA A 1 100 ? -13.810 -1.180 -1.572 1.00 96.88 100 ALA A N 1
ATOM 785 C CA . ALA A 1 100 ? -13.579 -0.915 -2.992 1.00 96.88 100 ALA A CA 1
ATOM 786 C C . ALA A 1 100 ? -14.657 -0.055 -3.682 1.00 96.88 100 ALA A C 1
ATOM 788 O O . ALA A 1 100 ? -14.286 0.815 -4.471 1.00 96.88 100 ALA A O 1
ATOM 789 N N . PRO A 1 101 ? -15.967 -0.196 -3.391 1.00 98.06 101 PRO A N 1
ATOM 790 C CA . PRO A 1 101 ? -16.989 0.646 -4.017 1.00 98.06 101 PRO A CA 1
ATOM 791 C C . PRO A 1 101 ? -16.817 2.151 -3.752 1.00 98.06 101 PRO A C 1
ATOM 793 O O . PRO A 1 101 ? -17.285 2.968 -4.544 1.00 98.06 101 PRO A O 1
ATOM 796 N N . ALA A 1 102 ? -16.147 2.530 -2.659 1.00 97.50 102 ALA A N 1
ATOM 797 C CA . ALA A 1 102 ? -15.900 3.923 -2.292 1.00 97.50 102 ALA A CA 1
ATOM 798 C C . ALA A 1 102 ? -14.586 4.489 -2.867 1.00 97.50 102 ALA A C 1
ATOM 800 O O . ALA A 1 102 ? -14.289 5.660 -2.643 1.00 97.50 102 ALA A O 1
ATOM 801 N N . GLU A 1 103 ? -13.814 3.704 -3.629 1.00 95.81 103 GLU A N 1
ATOM 802 C CA . GLU A 1 103 ? -12.465 4.066 -4.096 1.00 95.81 103 GLU A CA 1
ATOM 803 C C . GLU A 1 103 ? -12.403 5.422 -4.814 1.00 95.81 103 GLU A C 1
ATOM 805 O O . GLU A 1 103 ? -11.473 6.194 -4.596 1.00 95.81 103 GLU A O 1
ATOM 810 N N . ALA A 1 104 ? -13.394 5.731 -5.656 1.00 96.38 104 ALA A N 1
ATOM 811 C CA . ALA A 1 104 ? -13.407 6.969 -6.434 1.00 96.38 104 ALA A CA 1
ATOM 812 C C . ALA A 1 104 ? -13.605 8.228 -5.571 1.00 96.38 104 ALA A C 1
ATOM 814 O O . ALA A 1 104 ? -13.245 9.327 -5.990 1.00 96.38 104 ALA A O 1
ATOM 815 N N . SER A 1 105 ? -14.209 8.088 -4.388 1.00 97.75 105 SER A N 1
ATOM 816 C CA . SER A 1 105 ? -14.495 9.205 -3.489 1.00 97.75 105 SER A CA 1
ATOM 817 C C . SER A 1 105 ? -14.579 8.715 -2.035 1.00 97.75 105 SER A C 1
ATOM 819 O O . SER A 1 105 ? -15.682 8.670 -1.472 1.00 97.75 105 SER A O 1
ATOM 821 N N . PRO A 1 106 ? -13.435 8.354 -1.423 1.00 97.75 106 PRO A N 1
ATOM 822 C CA . PRO A 1 106 ? -13.391 7.824 -0.069 1.00 97.75 106 PRO A CA 1
ATOM 823 C C . PRO A 1 106 ? -13.845 8.882 0.937 1.00 97.75 106 PRO A C 1
ATOM 825 O O . PRO A 1 106 ? -13.493 10.060 0.836 1.00 97.75 106 PRO A O 1
ATOM 828 N N . ARG A 1 107 ? -14.639 8.461 1.916 1.00 97.69 107 ARG A N 1
ATOM 829 C CA . ARG A 1 107 ? -15.208 9.315 2.968 1.00 97.69 107 ARG A CA 1
ATOM 830 C C . ARG A 1 107 ? -14.679 8.956 4.348 1.00 97.69 107 ARG A C 1
ATOM 832 O O . ARG A 1 107 ? -14.743 9.784 5.253 1.00 97.69 107 ARG A O 1
ATOM 839 N N . THR A 1 108 ? -14.162 7.744 4.514 1.00 98.44 108 THR A N 1
ATOM 840 C CA . THR A 1 108 ? -13.518 7.286 5.747 1.00 98.44 108 THR A CA 1
ATOM 841 C C . THR A 1 108 ? -12.017 7.078 5.548 1.00 98.44 108 THR A C 1
ATOM 843 O O . THR A 1 108 ? -11.536 6.898 4.429 1.00 98.44 108 THR A O 1
ATOM 846 N N . ALA A 1 109 ? -11.259 7.065 6.647 1.00 98.50 109 ALA A N 1
ATOM 847 C CA . ALA A 1 109 ? -9.823 6.794 6.606 1.00 98.50 109 ALA A CA 1
ATOM 848 C C . ALA A 1 109 ? -9.501 5.362 6.125 1.00 98.50 109 ALA A C 1
ATOM 850 O O . ALA A 1 109 ? -8.482 5.156 5.474 1.00 98.50 109 ALA A O 1
ATOM 851 N N . ALA A 1 110 ? -10.378 4.382 6.379 1.00 98.25 110 ALA A N 1
ATOM 852 C CA . ALA A 1 110 ? -10.209 3.015 5.879 1.00 98.25 110 ALA A CA 1
ATOM 853 C C . ALA A 1 110 ? -10.446 2.921 4.359 1.00 98.25 110 ALA A C 1
ATOM 855 O O . ALA A 1 110 ? -9.689 2.256 3.652 1.00 98.25 110 ALA A O 1
ATOM 856 N N . GLU A 1 111 ? -11.453 3.626 3.835 1.00 98.50 111 GLU A N 1
ATOM 857 C CA . GLU A 1 111 ? -11.679 3.735 2.385 1.00 98.50 111 GLU A CA 1
ATOM 858 C C . GLU A 1 111 ? -10.516 4.468 1.703 1.00 98.50 111 GLU A C 1
ATOM 860 O O . GLU A 1 111 ? -10.037 4.042 0.651 1.00 98.50 111 GLU A O 1
ATOM 865 N N . ALA A 1 112 ? -10.015 5.541 2.326 1.00 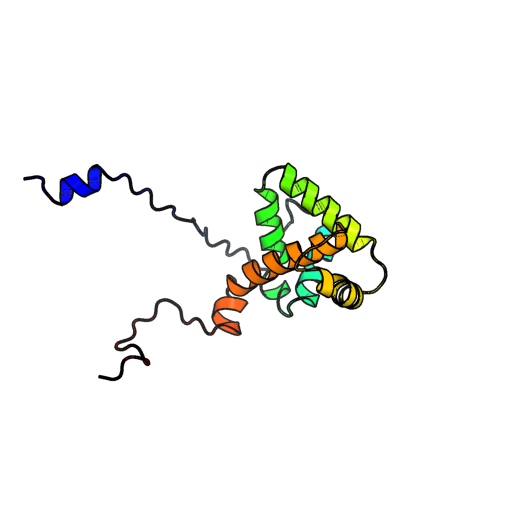98.56 112 ALA A N 1
ATOM 866 C CA . ALA A 1 112 ? -8.847 6.269 1.840 1.00 98.56 112 ALA A CA 1
ATOM 867 C C . ALA A 1 112 ? -7.598 5.379 1.827 1.00 98.56 112 ALA A C 1
ATOM 869 O O . ALA A 1 112 ? -6.870 5.371 0.834 1.00 98.56 112 ALA A O 1
ATOM 870 N N . PHE A 1 113 ? -7.393 4.562 2.867 1.00 98.56 113 PHE A N 1
ATOM 871 C CA . PHE A 1 113 ? -6.313 3.579 2.895 1.00 98.56 113 PHE A CA 1
ATOM 872 C C . PHE A 1 113 ? -6.389 2.618 1.710 1.00 98.56 113 PHE A C 1
ATOM 874 O O . PHE A 1 113 ? -5.373 2.385 1.061 1.00 98.56 113 PHE A O 1
ATOM 881 N N . PHE A 1 114 ? -7.574 2.073 1.409 1.00 98.38 114 PHE A N 1
ATOM 882 C CA . PHE A 1 114 ? -7.754 1.167 0.274 1.00 98.38 114 PHE A CA 1
ATOM 883 C C . PHE A 1 114 ? -7.312 1.823 -1.041 1.00 98.38 114 PHE A C 1
ATOM 885 O O . PHE A 1 114 ? -6.490 1.258 -1.764 1.00 98.38 114 PHE A O 1
ATOM 892 N N . ALA A 1 115 ? -7.805 3.034 -1.321 1.00 98.19 115 ALA A N 1
ATOM 893 C CA . ALA A 1 115 ? -7.467 3.768 -2.539 1.00 98.19 115 ALA A CA 1
ATOM 894 C C . ALA A 1 115 ? -5.964 4.103 -2.612 1.00 98.19 115 ALA A C 1
ATOM 896 O O . ALA A 1 115 ? -5.313 3.857 -3.633 1.00 98.19 115 ALA A O 1
ATOM 897 N N . THR A 1 116 ? -5.392 4.606 -1.513 1.00 98.31 116 THR A N 1
ATOM 898 C CA . THR A 1 116 ? -3.965 4.935 -1.407 1.00 98.31 116 THR A CA 1
ATOM 899 C C . THR A 1 116 ? -3.095 3.695 -1.605 1.00 98.31 116 THR A C 1
ATOM 901 O O . THR A 1 116 ? -2.155 3.722 -2.405 1.00 98.31 116 THR A O 1
ATOM 904 N N . LEU A 1 117 ? -3.405 2.597 -0.909 1.00 98.50 117 LEU A N 1
ATOM 905 C CA . LEU A 1 117 ? -2.661 1.347 -1.013 1.00 98.50 117 LEU A CA 1
ATOM 906 C C . LEU A 1 117 ? -2.730 0.800 -2.437 1.00 98.50 117 LEU A C 1
ATOM 908 O O . LEU A 1 117 ? -1.693 0.441 -2.979 1.00 98.50 117 LEU A O 1
ATOM 912 N N . LYS A 1 118 ? -3.903 0.814 -3.079 1.00 98.19 118 LYS A N 1
ATOM 913 C CA . LYS A 1 118 ? -4.057 0.353 -4.463 1.00 98.19 118 LYS A CA 1
ATOM 914 C C . LYS A 1 118 ? -3.186 1.114 -5.441 1.00 98.19 118 LYS A C 1
ATOM 916 O O . LYS A 1 118 ? -2.467 0.489 -6.222 1.00 98.19 118 LYS A O 1
ATOM 921 N N . GLY A 1 119 ? -3.202 2.443 -5.379 1.00 97.94 119 GLY A N 1
ATOM 922 C CA . GLY A 1 119 ? -2.347 3.263 -6.234 1.00 97.94 119 GLY A CA 1
ATOM 923 C C . GLY A 1 119 ? -0.866 2.927 -6.052 1.00 97.94 119 GLY A C 1
ATOM 924 O O . GLY A 1 119 ? -0.146 2.719 -7.029 1.00 97.94 119 GLY A O 1
ATOM 925 N N . LEU A 1 120 ? -0.422 2.807 -4.799 1.00 98.31 120 LEU A N 1
ATOM 926 C CA . LEU A 1 120 ? 0.965 2.480 -4.474 1.00 98.31 120 LEU A CA 1
ATOM 927 C C . LEU A 1 120 ? 1.352 1.051 -4.875 1.00 98.31 120 LEU A C 1
ATOM 929 O O . LEU A 1 120 ? 2.442 0.850 -5.406 1.00 98.31 120 LEU A O 1
ATOM 933 N N . THR A 1 121 ? 0.472 0.073 -4.663 1.00 98.44 121 THR A N 1
ATOM 934 C CA . THR A 1 121 ? 0.694 -1.333 -5.018 1.00 98.44 121 THR A CA 1
ATOM 935 C C . THR A 1 121 ? 0.809 -1.506 -6.522 1.00 98.44 121 THR A C 1
ATOM 937 O O . THR A 1 121 ? 1.769 -2.117 -6.984 1.00 98.44 121 THR A O 1
ATOM 940 N N . LEU A 1 122 ? -0.108 -0.921 -7.298 1.00 98.25 122 LEU A N 1
ATOM 941 C CA . LEU A 1 122 ? -0.050 -0.983 -8.758 1.00 98.25 122 LEU A CA 1
ATOM 942 C C . LEU A 1 122 ? 1.217 -0.311 -9.289 1.00 98.25 122 LEU A C 1
ATOM 944 O O . LEU A 1 122 ? 1.905 -0.887 -10.131 1.00 98.25 122 LEU A O 1
ATOM 948 N N . PHE A 1 123 ? 1.554 0.874 -8.775 1.00 97.88 123 PHE A N 1
ATOM 949 C CA . PHE A 1 123 ? 2.763 1.578 -9.189 1.00 97.88 123 PHE A CA 1
ATOM 950 C C . PHE A 1 123 ? 4.025 0.764 -8.880 1.00 97.88 123 PHE A C 1
ATOM 952 O O . PHE A 1 123 ? 4.833 0.517 -9.775 1.00 97.88 123 PHE A O 1
ATOM 959 N N . ALA A 1 124 ? 4.181 0.302 -7.639 1.00 97.62 124 ALA A N 1
ATOM 960 C CA . ALA A 1 124 ? 5.336 -0.486 -7.222 1.00 97.62 124 ALA A CA 1
ATOM 961 C C . ALA A 1 124 ? 5.442 -1.802 -8.007 1.00 97.62 124 ALA A C 1
ATOM 963 O O . ALA A 1 124 ? 6.522 -2.160 -8.472 1.00 97.62 124 ALA A O 1
ATOM 964 N N . PHE A 1 125 ? 4.324 -2.506 -8.207 1.00 98.12 125 PHE A N 1
ATOM 965 C CA . PHE A 1 125 ? 4.319 -3.783 -8.911 1.00 98.12 125 PHE A CA 1
ATOM 966 C C . PHE A 1 125 ? 4.674 -3.612 -10.387 1.00 98.12 125 PHE A C 1
ATOM 968 O O . PHE A 1 125 ? 5.621 -4.237 -10.856 1.00 98.12 125 PHE A O 1
ATOM 975 N N . TYR A 1 126 ? 3.986 -2.740 -11.128 1.00 96.94 126 TYR A N 1
ATOM 976 C CA . TYR A 1 126 ? 4.217 -2.593 -12.571 1.00 96.94 126 TYR A CA 1
ATOM 977 C C . TYR A 1 126 ? 5.523 -1.871 -12.930 1.00 96.94 126 TYR A C 1
ATOM 979 O O . TYR A 1 126 ? 5.903 -1.854 -14.099 1.00 96.94 126 TYR A O 1
ATOM 987 N N . THR A 1 127 ? 6.240 -1.331 -11.941 1.00 94.69 127 THR A N 1
ATOM 988 C CA . THR A 1 127 ? 7.615 -0.824 -12.096 1.00 94.69 127 THR A CA 1
ATOM 989 C C . THR A 1 127 ? 8.684 -1.795 -11.582 1.00 94.69 127 THR A C 1
ATOM 991 O O . THR A 1 127 ? 9.874 -1.565 -11.800 1.00 94.69 127 THR A O 1
ATOM 994 N N . SER A 1 128 ? 8.286 -2.896 -10.936 1.00 94.81 128 SER A N 1
ATOM 995 C CA . SER A 1 128 ? 9.186 -3.978 -10.526 1.00 94.81 128 SER A CA 1
ATOM 996 C C . SER A 1 128 ? 9.613 -4.845 -11.714 1.00 94.81 128 SER A C 1
ATOM 998 O O . SER A 1 128 ? 9.006 -4.817 -12.787 1.00 94.81 128 SER A O 1
ATOM 1000 N N . GLU A 1 129 ? 10.642 -5.673 -11.521 1.00 91.94 129 GLU A N 1
ATOM 1001 C CA . GLU A 1 129 ? 11.058 -6.652 -12.528 1.00 91.94 129 GLU A CA 1
ATOM 1002 C C . GLU A 1 129 ? 9.933 -7.650 -12.851 1.00 91.94 129 GLU A C 1
ATOM 1004 O O . GLU A 1 129 ? 9.698 -7.956 -14.022 1.00 91.94 129 GLU A O 1
ATOM 1009 N N . GLN A 1 130 ? 9.198 -8.094 -11.829 1.00 92.25 130 GLN A N 1
ATOM 1010 C CA . GLN A 1 130 ? 8.062 -9.006 -11.936 1.00 92.25 130 GLN A CA 1
ATOM 1011 C C . GLN A 1 130 ? 6.939 -8.396 -12.779 1.00 92.25 130 GLN A C 1
ATOM 1013 O O . GLN A 1 130 ? 6.444 -9.041 -13.703 1.00 92.25 130 GLN A O 1
ATOM 1018 N N . GLY A 1 131 ? 6.572 -7.140 -12.517 1.00 93.88 131 GLY A N 1
ATOM 1019 C CA . GLY A 1 131 ? 5.542 -6.455 -13.294 1.00 93.88 131 GLY A CA 1
ATOM 1020 C C . GLY A 1 131 ? 5.989 -6.148 -14.720 1.00 93.88 131 GLY A C 1
ATOM 1021 O O . GLY A 1 131 ? 5.271 -6.457 -15.669 1.00 93.88 131 GLY A O 1
ATOM 1022 N N . LEU A 1 132 ? 7.194 -5.602 -14.902 1.00 93.81 132 LEU A N 1
ATOM 1023 C CA . LEU A 1 132 ? 7.696 -5.234 -16.225 1.00 93.81 132 LEU A CA 1
ATOM 1024 C C . LEU A 1 132 ? 7.901 -6.460 -17.117 1.00 93.81 132 LEU A C 1
ATOM 1026 O O . LEU A 1 132 ? 7.362 -6.517 -18.219 1.00 93.81 132 LEU A O 1
ATOM 1030 N N . ARG A 1 133 ? 8.679 -7.447 -16.669 1.00 91.31 133 ARG A N 1
ATOM 1031 C CA . ARG A 1 133 ? 9.033 -8.603 -17.506 1.00 91.31 133 ARG A CA 1
ATOM 1032 C C . ARG A 1 133 ? 7.962 -9.683 -17.481 1.00 91.31 133 ARG A C 1
ATOM 1034 O O . ARG A 1 133 ? 7.650 -10.233 -18.531 1.00 91.31 133 ARG A O 1
ATOM 1041 N N . GLY A 1 134 ? 7.430 -9.991 -16.300 1.00 89.62 134 GLY A N 1
ATOM 1042 C CA . GLY A 1 134 ? 6.480 -11.084 -16.105 1.00 89.62 134 GLY A CA 1
ATOM 1043 C C . GLY A 1 134 ? 5.073 -10.734 -16.577 1.00 89.62 134 GLY A C 1
ATOM 1044 O O . GLY A 1 134 ? 4.500 -11.476 -17.367 1.00 89.62 134 GLY A O 1
ATOM 1045 N N . ALA A 1 135 ? 4.530 -9.599 -16.128 1.00 91.00 135 ALA A N 1
ATOM 1046 C CA . ALA A 1 135 ? 3.150 -9.225 -16.442 1.00 91.00 135 ALA A CA 1
ATOM 1047 C C . ALA A 1 135 ? 3.013 -8.461 -17.770 1.00 91.00 135 ALA A C 1
ATOM 1049 O O . ALA A 1 135 ? 2.118 -8.753 -18.557 1.00 91.00 135 ALA A O 1
ATOM 1050 N N . LEU A 1 136 ? 3.897 -7.494 -18.041 1.00 92.69 136 LEU A N 1
ATOM 1051 C CA . LEU A 1 136 ? 3.805 -6.633 -19.230 1.00 92.69 136 LEU A CA 1
ATOM 1052 C C . LEU A 1 136 ? 4.615 -7.141 -20.431 1.00 92.69 136 LEU A C 1
ATOM 1054 O O . LEU A 1 136 ? 4.533 -6.567 -21.517 1.00 92.69 136 LEU A O 1
ATOM 1058 N N . GLY A 1 137 ? 5.425 -8.189 -20.256 1.00 89.94 137 GLY A N 1
ATOM 1059 C CA . GLY A 1 137 ? 6.270 -8.727 -21.322 1.00 89.94 137 GLY A CA 1
ATOM 1060 C C . GLY A 1 137 ? 7.331 -7.740 -21.820 1.00 89.94 137 GLY A C 1
ATOM 1061 O O . GLY A 1 137 ? 7.787 -7.846 -22.959 1.00 89.94 137 GLY A O 1
ATOM 1062 N N . PHE A 1 138 ? 7.729 -6.764 -20.999 1.00 89.44 138 PHE A N 1
ATOM 1063 C CA . PHE A 1 138 ? 8.756 -5.795 -21.354 1.00 89.44 138 PHE A CA 1
ATOM 1064 C C . PHE A 1 138 ? 10.101 -6.499 -21.567 1.00 89.44 138 PHE A C 1
ATOM 1066 O O . PHE A 1 138 ? 10.666 -7.123 -20.667 1.00 89.44 138 PHE A O 1
ATOM 1073 N N . GLN A 1 139 ? 10.646 -6.367 -22.775 1.00 85.50 139 GLN A N 1
ATOM 1074 C CA . GLN A 1 139 ? 11.879 -7.048 -23.185 1.00 85.50 139 GLN A CA 1
ATOM 1075 C C . GLN A 1 139 ? 13.137 -6.178 -23.018 1.00 85.50 139 GLN A C 1
ATOM 1077 O O . GLN A 1 139 ? 14.228 -6.589 -23.419 1.00 85.50 139 GLN A O 1
ATOM 1082 N N . GLY A 1 140 ? 13.012 -4.992 -22.415 1.00 84.44 140 GLY A N 1
ATOM 1083 C CA . GLY A 1 140 ? 14.075 -3.987 -22.375 1.00 84.44 140 GLY A CA 1
ATOM 1084 C C . GLY A 1 140 ? 14.124 -3.129 -23.642 1.00 84.44 140 GLY A C 1
ATOM 1085 O O . GLY A 1 140 ? 13.242 -3.199 -24.498 1.00 84.44 140 GLY A O 1
ATOM 1086 N N . ASN A 1 141 ? 15.189 -2.337 -23.771 1.00 82.25 141 ASN A N 1
ATOM 1087 C CA . ASN A 1 141 ? 15.434 -1.454 -24.916 1.00 82.25 141 ASN A CA 1
ATOM 1088 C C . ASN A 1 141 ? 15.913 -2.254 -26.141 1.00 82.25 141 ASN A C 1
ATOM 1090 O O . ASN A 1 141 ? 17.062 -2.144 -26.562 1.00 82.25 141 ASN A O 1
ATOM 1094 N N . GLN A 1 142 ? 15.042 -3.108 -26.679 1.00 80.44 142 GLN A N 1
ATOM 1095 C CA . GLN A 1 142 ? 15.330 -3.898 -27.871 1.00 80.44 142 GLN A CA 1
ATOM 1096 C C . GLN A 1 142 ? 15.277 -3.014 -29.117 1.00 80.44 142 GLN A C 1
ATOM 1098 O O . GLN A 1 142 ? 14.294 -2.308 -29.344 1.00 80.44 142 GLN A O 1
ATOM 1103 N N . VAL A 1 143 ? 16.303 -3.102 -29.965 1.00 82.31 143 VAL A N 1
ATOM 1104 C CA . VAL A 1 143 ? 16.255 -2.498 -31.299 1.00 82.31 143 VAL A CA 1
ATOM 1105 C C . VAL A 1 143 ? 15.266 -3.302 -32.140 1.00 82.31 143 VAL A C 1
ATOM 1107 O O . VAL A 1 143 ? 15.394 -4.517 -32.285 1.00 82.31 143 VAL A O 1
ATOM 1110 N N . ARG A 1 144 ? 14.252 -2.630 -32.682 1.00 78.62 144 ARG A N 1
ATOM 1111 C CA . ARG A 1 144 ? 13.298 -3.214 -33.629 1.00 78.62 144 ARG A CA 1
ATOM 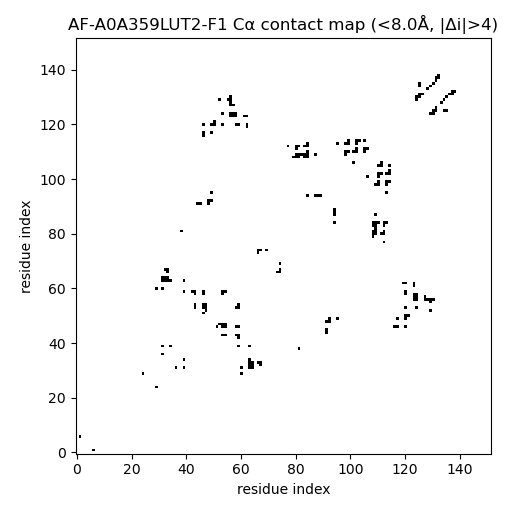1112 C C . ARG A 1 144 ? 13.553 -2.596 -34.997 1.00 78.62 144 ARG A C 1
ATOM 1114 O O . ARG A 1 144 ? 13.558 -1.377 -35.117 1.00 78.62 144 ARG A O 1
ATOM 1121 N N . ALA A 1 145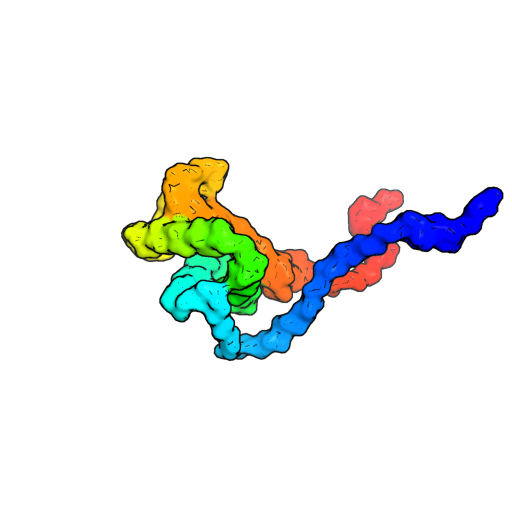 ? 13.766 -3.433 -36.012 1.00 84.69 145 ALA A N 1
ATOM 1122 C CA . ALA A 1 145 ? 13.998 -2.976 -37.385 1.00 84.69 145 ALA A CA 1
ATOM 1123 C C . ALA A 1 145 ? 12.748 -2.330 -38.016 1.00 84.69 145 ALA A C 1
ATOM 1125 O O . ALA A 1 145 ? 12.864 -1.519 -38.929 1.00 84.69 145 ALA A O 1
ATOM 1126 N N . SER A 1 146 ? 11.560 -2.669 -37.515 1.00 80.06 146 SER A N 1
ATOM 1127 C CA . SER A 1 146 ? 10.282 -2.080 -37.910 1.00 80.06 146 SER A CA 1
ATOM 1128 C C . SER A 1 146 ? 9.295 -2.103 -36.740 1.00 80.06 146 SER A C 1
ATOM 1130 O O . SER A 1 146 ? 9.404 -2.925 -35.824 1.00 80.06 146 SER A O 1
ATOM 1132 N N . PHE A 1 147 ? 8.334 -1.177 -36.751 1.00 79.50 147 PHE A N 1
ATOM 1133 C CA . PHE A 1 147 ? 7.210 -1.177 -35.817 1.00 79.50 147 PHE A CA 1
ATOM 1134 C C . PHE A 1 147 ? 6.071 -2.028 -36.406 1.00 79.50 147 PHE A C 1
ATOM 1136 O O . PHE A 1 147 ? 5.644 -1.729 -37.520 1.00 79.50 147 PHE A O 1
ATOM 1143 N N . PRO A 1 148 ? 5.544 -3.050 -35.700 1.00 74.75 148 PRO A N 1
ATOM 1144 C CA . PRO A 1 148 ? 4.519 -3.952 -36.242 1.00 74.75 148 PRO A CA 1
ATOM 1145 C C . PRO A 1 148 ? 3.232 -3.265 -36.724 1.00 74.75 148 PRO A C 1
ATOM 1147 O O . PRO A 1 148 ? 2.520 -3.827 -37.546 1.00 74.75 148 PRO A O 1
ATOM 1150 N N . GLY A 1 149 ? 2.928 -2.061 -36.225 1.00 77.94 149 GLY A N 1
ATOM 1151 C CA . GLY A 1 149 ? 1.773 -1.266 -36.658 1.00 77.94 149 GLY A CA 1
ATOM 1152 C C . GLY A 1 149 ? 2.008 -0.398 -37.899 1.00 77.94 149 GLY A C 1
ATOM 1153 O O . GLY A 1 149 ? 1.084 0.281 -38.331 1.00 77.94 149 GLY A O 1
ATOM 1154 N N . CYS A 1 150 ? 3.216 -0.386 -38.467 1.00 74.75 150 CYS A N 1
ATOM 1155 C CA . CYS A 1 150 ? 3.507 0.332 -39.704 1.00 74.75 150 CYS A CA 1
ATOM 1156 C C . CYS A 1 150 ? 3.486 -0.647 -40.882 1.00 74.75 150 CYS A C 1
ATOM 1158 O O . CYS A 1 150 ? 4.504 -1.255 -41.208 1.00 74.75 150 CYS A O 1
ATOM 1160 N N . THR A 1 151 ? 2.331 -0.785 -41.527 1.00 71.56 151 THR A N 1
ATOM 1161 C CA . THR A 1 151 ? 2.239 -1.341 -42.882 1.00 71.56 151 THR A CA 1
ATOM 1162 C C . THR A 1 151 ? 2.333 -0.188 -43.874 1.00 71.56 151 THR A C 1
ATOM 1164 O O . THR A 1 151 ? 1.463 0.683 -43.875 1.00 71.56 151 THR A O 1
ATOM 1167 N N . ALA A 1 152 ? 3.415 -0.159 -44.652 1.00 64.56 152 ALA A N 1
ATOM 1168 C CA . ALA A 1 152 ? 3.496 0.646 -45.869 1.00 64.56 152 ALA A CA 1
ATOM 1169 C C . ALA A 1 152 ? 2.620 0.035 -46.970 1.00 64.56 152 ALA A C 1
ATOM 1171 O O . ALA A 1 152 ? 2.463 -1.209 -46.957 1.00 64.56 152 ALA A O 1
#

Sequence (152 aa):
MMDRREFAALLGVAAFQHQHAALRKAPGDYRPQFFSKAEFDQVIGAAEAMLPGSKEAHVASHIDLVLTHSEARRQARFREELRAFAAEAGTVAERFERLAPAEASPRTAAEAFFATLKGLTLFAFYTSEQGLRGALGFQGNQVRASFPGCTA

Secondary structure (DSSP, 8-state):
---HHHHHHHS---------------TT----SSS-HHHHHHHHHHHHHHSTTTTTTTHHHHHHHHHHTS-HHHHHHHHHHHHHHHHS-S-HHHHHHHHGGGTTS--SHHHHHHHHHHHHHHHHHHHSHIIIIIIS----S---SS-TT---

Foldseek 3Di:
DDDPVVVVVPPPPPPPPPPPPVPPDDPDDQDQPLDDPVLLVLLLQLLCLLPPCLVVLVLSSQVSVVLNPDDPVVSVLLVQLSVQLVPDDDDSNVLCVVLVVCLVPDDDSPNVNSNVSVVSSVVSRCPGPCNQCVVVVPPPPDDDPDDPPDDD

Radius of gyration: 20.6 Å; Cα contacts (8 Å, |Δi|>4): 129; chains: 1; bounding box: 44×46×59 Å

pLDDT: mean 85.68, std 19.77, range [35.03, 98.62]